Protein 6NCE (pdb70)

GO terms:
  GO:0005515 protein binding (F, IPI)
  GO:0045892 negative regulation of DNA-templated transcription (P, IDA)
  GO:0005634 nucleus (C, IC)
  GO:0007095 mitotic G2 DNA damage checkpoint signaling (P, IGI)

B-factor: mean 126.77, std 32.51, range [61.34, 234.37]

InterPro domains:
  IPR001766 Fork head domain [PF00250] (114-198)
  IPR001766 Fork head domain [PR00053] (114-127)
  IPR001766 Fork head domain [PR00053] (135-152)
  IPR001766 Fork head domain [PR0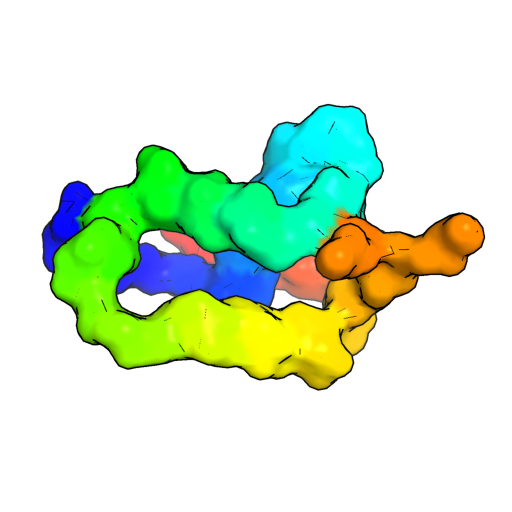0053] (158-175)
  IPR001766 Fork head domain [PS50039] (114-201)
  IPR001766 Fork head domain [SM00339] (112-204)
  IPR018122 Fork head domain conserved site1 [PS00657] (114-127)
  IPR030456 Fork head domain conserved site 2 [PS00658] (158-164)
  IPR036388 Winged helix-like DNA-binding domain superfamily [G3DSA:1.10.10.10] (111-210)
  IPR036390 Winged helix DNA-binding domain superfamily [SSF46785] (113-203)
  IPR047119 Forkhead box protein N2/3-like [PTHR13962] (1-489)
  IPR047404 Forkhead box protein N3, forkhead domain [cd20059] (114-203)

CATH classification: 1.10.10.10

Foldseek 3Di:
DADDDPDDLVLLQQVQLVPDPVQKDQLVSSVVSCCVVPVPCVPPDPCVSVVNVVCQPPPPQWDFDDCVTIIGGDPVCNVVNVVSVVPGD

Radius of gyration: 12.49 Å; Cα contacts (8 Å, |Δi|>4): 106; chains: 1; bounding box: 29×30×33 Å

Sequence (89 aa):
GNCKPPYSFSCLIFMAIEDSPTKRLPVKDIYNWILEHFPYFANAPTGWKNSVRHNLSLNKCFKKVDKGSLWCIDPEYRQNLIQALKKTP

Solvent-accessible surface area: 5835 Å² total; per-residue (Å²): 59,152,100,146,21,85,47,65,58,18,7,2,0,14,35,1,0,57,93,17,136,97,73,78,24,41,33,130,62,0,7,68,33,0,57,135,98,36,68,39,14,69,138,18,108,138,31,18,75,86,41,0,117,106,23,1,86,108,35,135,5,7,100,133,37,129,212,125,39,60,28,13,2,9,111,149,78,94,151,85,9,55,104,46,43,148,152,65,107

Nearest PDB structures (foldseek):
  6nce-assembly1_A  TM=1.011E+00  e=2.241E-17  Homo sapiens
  6ncm-assembly1_B  TM=9.643E-01  e=1.553E-15  Homo sapiens
  5ocn-assembly2_B  TM=9.714E-01  e=9.131E-11  Homo sapiens
  6el8-assembly2_D  TM=9.698E-01  e=1.851E-10  Homo sapiens
  5ocn-assembly4_D  TM=9.617E-01  e=5.514E-10  Homo sapiens

Organism: Homo sapiens (NCBI:txid9606)

Secondary structure (DSSP, 8-state):
--S--SS-HHHHHHHHHHHSTTSEE-HHHHHHHHHHH-GGGGSSPTTHHHHHHHHHHH-TTEEEE----EEEE-TTTHHHHHHHHHH--

Structure (mmCIF, N/CA/C/O backbone):
data_6NCE
#
_entry.id   6NCE
#
_cell.length_a   94.940
_cell.length_b   102.080
_cell.length_c   34.450
_cell.angle_alpha   90.00
_cell.angle_beta   102.65
_cell.angle_gamma   90.00
#
_symmetry.space_group_name_H-M   'C 1 2 1'
#
loop_
_entity.id
_entity.type
_entity.pdbx_description
1 polymer 'Forkhead box protein N3'
2 polymer "DNA (5'-D(*TP*CP*TP*TP*AP*AP*GP*TP*AP*AP*AP*CP*AP*AP*TP*G)-3')"
3 polymer "DNA (5'-D(*AP*CP*AP*TP*TP*GP*TP*TP*TP*AP*CP*TP*TP*AP*AP*G)-3')"
4 non-polymer 'MAGNESIUM ION'
5 non-polymer GLYCEROL
6 water water
#
loop_
_atom_site.group_PDB
_atom_site.id
_atom_site.type_symbol
_atom_site.label_atom_id
_atom_site.label_alt_id
_atom_site.label_comp_id
_atom_site.label_asym_id
_atom_site.label_entity_id
_atom_site.label_seq_id
_atom_site.pdbx_PDB_ins_code
_atom_site.Cartn_x
_atom_site.Cartn_y
_atom_site.Cartn_z
_atom_site.occupancy
_atom_site.B_iso_or_equiv
_atom_site.auth_seq_id
_atom_site.auth_comp_id
_atom_site.auth_asym_id
_atom_site.auth_atom_id
_atom_site.pdbx_PDB_model_num
ATOM 1 N N . GLY A 1 1 ? 116.379 0.207 59.675 1.00 134.89 111 GLY A N 1
ATOM 2 C CA . GLY A 1 1 ? 115.750 0.909 58.571 1.00 124.55 111 GLY A CA 1
ATOM 3 C C . GLY A 1 1 ? 114.310 1.301 58.837 1.00 129.45 111 GLY A C 1
ATOM 4 O O . GLY A 1 1 ? 113.407 0.470 58.747 1.00 121.90 111 GLY A O 1
ATOM 5 N N . ASN A 1 2 ? 114.090 2.578 59.164 1.00 136.50 112 ASN A N 1
ATOM 6 C CA . ASN A 1 2 ? 112.760 3.075 59.487 1.00 139.49 112 ASN A CA 1
ATOM 7 C C . ASN A 1 2 ? 112.236 4.123 58.520 1.00 144.46 112 ASN A C 1
ATOM 8 O O . ASN A 1 2 ? 111.017 4.323 58.460 1.00 144.72 112 ASN A O 1
ATOM 13 N N . CYS A 1 3 ? 113.104 4.794 57.768 1.00 145.27 113 CYS A N 1
ATOM 14 C CA . CYS A 1 3 ? 112.692 5.889 56.903 1.00 149.69 113 CYS A CA 1
ATOM 15 C C . CYS A 1 3 ? 113.250 5.697 55.500 1.00 136.08 113 CYS A C 1
ATOM 16 O O . CYS A 1 3 ? 114.281 5.048 55.305 1.00 111.87 113 CYS A O 1
ATOM 19 N N . LYS A 1 4 ? 112.557 6.275 54.523 1.00 138.64 114 LYS A N 1
ATOM 20 C CA . LYS A 1 4 ? 113.029 6.210 53.149 1.00 136.71 114 LYS A CA 1
ATOM 21 C C . LYS A 1 4 ? 114.366 6.940 53.020 1.00 104.84 114 LYS A C 1
ATOM 22 O O . LYS A 1 4 ? 114.565 7.991 53.642 1.00 113.86 114 LYS A O 1
ATOM 28 N N . PRO A 1 5 ? 115.296 6.416 52.218 1.00 108.29 115 PRO A N 1
ATOM 29 C CA . PRO A 1 5 ? 116.578 7.100 52.050 1.00 113.60 115 PRO A CA 1
ATOM 30 C C . PRO A 1 5 ? 116.394 8.411 51.312 1.00 125.35 115 PRO A C 1
ATOM 31 O O . PRO A 1 5 ? 115.500 8.547 50.463 1.00 121.33 115 PRO A O 1
ATOM 35 N N . PRO A 1 6 ? 117.222 9.424 51.621 1.00 133.59 116 PRO A N 1
ATOM 36 C CA . PRO A 1 6 ? 117.161 10.672 50.845 1.00 141.41 116 PRO A CA 1
ATOM 37 C C . PRO A 1 6 ? 117.721 10.539 49.439 1.00 132.25 116 PRO A C 1
ATOM 38 O O . PRO A 1 6 ? 117.499 11.440 48.618 1.00 140.16 116 PRO A O 1
ATOM 42 N N . TYR A 1 7 ? 118.424 9.452 49.131 1.00 115.77 117 TYR A N 1
ATOM 43 C CA . TYR A 1 7 ? 118.989 9.260 47.804 1.00 105.89 117 TYR A CA 1
ATOM 44 C C . TYR A 1 7 ? 117.942 8.690 46.856 1.00 106.42 117 TYR A C 1
ATOM 45 O O . TYR A 1 7 ? 117.054 7.935 47.261 1.00 117.45 117 TYR A O 1
ATOM 54 N N . SER A 1 8 ? 118.053 9.060 45.583 1.00 95.09 118 SER A N 1
ATOM 55 C CA . SER A 1 8 ? 117.192 8.485 44.563 1.00 95.23 118 SER A CA 1
ATOM 56 C C . SER A 1 8 ? 117.757 7.149 44.090 1.00 86.37 118 SER A C 1
ATOM 57 O O . SER A 1 8 ? 118.924 6.822 44.318 1.00 85.53 118 SER A O 1
ATOM 60 N N . PHE A 1 9 ? 116.903 6.368 43.424 1.00 90.21 119 PHE A N 1
ATOM 61 C CA . PHE A 1 9 ? 117.326 5.053 42.953 1.00 77.17 119 PHE A CA 1
ATOM 62 C C . PHE A 1 9 ? 118.587 5.145 42.103 1.00 77.18 119 PHE A C 1
ATOM 63 O O . PHE A 1 9 ? 119.467 4.281 42.189 1.00 71.28 119 PHE A O 1
ATOM 71 N N . SER A 1 10 ? 118.699 6.194 41.288 1.00 88.12 120 SER A N 1
ATOM 72 C CA . SER A 1 10 ? 119.899 6.365 40.476 1.00 84.39 120 SER A CA 1
ATOM 73 C C . SER A 1 10 ? 121.147 6.434 41.348 1.00 93.11 120 SER A C 1
ATOM 74 O O . SER A 1 10 ? 122.165 5.803 41.039 1.00 80.03 120 SER A O 1
ATOM 77 N N . CYS A 1 11 ? 121.083 7.182 42.454 1.00 86.51 121 CYS A N 1
ATOM 78 C CA . CYS A 1 11 ? 122.246 7.311 43.327 1.00 99.87 121 CYS A CA 1
ATOM 79 C C . CYS A 1 11 ? 122.541 6.009 44.065 1.00 91.38 121 CYS A C 1
ATOM 80 O O . CYS A 1 11 ? 123.707 5.621 44.204 1.00 78.41 121 CYS A O 1
ATOM 83 N N . LEU A 1 12 ? 121.503 5.322 44.550 1.00 93.56 122 LEU A N 1
ATOM 84 C CA . LEU A 1 12 ? 121.711 4.037 45.214 1.00 92.45 122 LEU A CA 1
ATOM 85 C C . LEU A 1 12 ? 122.476 3.076 44.312 1.00 87.72 122 LEU A C 1
ATOM 86 O O . LEU A 1 12 ? 123.471 2.469 44.725 1.00 92.25 122 LEU A O 1
ATOM 91 N N . ILE A 1 13 ? 122.019 2.929 43.068 1.00 69.85 123 ILE A N 1
ATOM 92 C CA . ILE A 1 13 ? 122.715 2.074 42.110 1.00 75.82 123 ILE A CA 1
ATOM 93 C C . ILE A 1 13 ? 124.158 2.533 41.942 1.00 73.24 123 ILE A C 1
ATOM 94 O O . ILE A 1 13 ? 125.097 1.730 42.000 1.00 78.18 123 ILE A O 1
ATOM 99 N N . PHE A 1 14 ? 124.356 3.836 41.733 1.00 71.13 124 PHE A N 1
ATOM 100 C CA . PHE A 1 14 ? 125.707 4.359 41.556 1.00 79.87 124 PHE A CA 1
ATOM 101 C C . PHE A 1 14 ? 126.586 4.044 42.760 1.00 83.10 124 PHE A C 1
ATOM 102 O O . PHE A 1 14 ? 127.757 3.679 42.604 1.00 82.96 124 PHE A O 1
ATOM 110 N N . MET A 1 15 ? 126.043 4.184 43.971 1.00 101.49 125 MET A N 1
ATOM 111 C CA . MET A 1 15 ? 126.823 3.870 45.163 1.00 110.64 125 MET A CA 1
ATOM 112 C C . MET A 1 15 ? 127.113 2.377 45.254 1.00 98.85 125 MET A C 1
ATOM 113 O O . MET A 1 15 ? 128.193 1.974 45.702 1.00 102.06 125 MET A O 1
ATOM 118 N N . ALA A 1 16 ? 126.163 1.540 44.832 1.00 95.62 126 ALA A N 1
ATOM 119 C CA . ALA A 1 16 ? 126.386 0.098 44.855 1.00 89.91 126 ALA A CA 1
ATOM 120 C C . ALA A 1 16 ? 127.498 -0.296 43.891 1.00 96.36 126 ALA A C 1
ATOM 121 O O . ALA A 1 16 ? 128.454 -0.982 44.272 1.00 93.73 126 ALA A O 1
ATOM 123 N N . ILE A 1 17 ? 127.393 0.136 42.634 1.00 95.08 127 ILE A N 1
ATOM 124 C CA . ILE A 1 17 ? 128.409 -0.212 41.644 1.00 92.27 127 ILE A CA 1
ATOM 125 C C . ILE A 1 17 ? 129.762 0.357 42.050 1.00 101.86 127 ILE A C 1
ATOM 126 O O . ILE A 1 17 ? 130.772 -0.355 42.077 1.00 103.31 127 ILE A O 1
ATOM 131 N N . GLU A 1 18 ? 129.801 1.653 42.369 1.00 104.46 128 GLU A N 1
ATOM 132 C CA . GLU A 1 18 ? 131.068 2.292 42.713 1.00 105.81 128 GLU A CA 1
ATOM 133 C C . GLU A 1 18 ? 131.743 1.595 43.887 1.00 105.42 128 GLU A C 1
ATOM 134 O O . GLU A 1 18 ? 132.975 1.494 43.932 1.00 99.15 128 GLU A O 1
ATOM 140 N N . ASP A 1 19 ? 130.956 1.113 44.850 1.00 116.25 129 ASP A N 1
ATOM 141 C CA . ASP A 1 19 ? 131.529 0.369 45.965 1.00 121.19 129 ASP A CA 1
ATOM 142 C C . ASP A 1 19 ? 132.033 -1.003 45.539 1.00 130.13 129 ASP A C 1
ATOM 143 O O . ASP A 1 19 ? 132.817 -1.617 46.271 1.00 133.95 129 ASP A O 1
ATOM 148 N N . SER A 1 20 ? 131.608 -1.489 44.376 1.00 123.28 130 SER A N 1
ATOM 149 C CA . SER A 1 20 ? 132.045 -2.792 43.911 1.00 131.31 130 SER A CA 1
ATOM 150 C C . SER A 1 20 ? 133.544 -2.774 43.616 1.00 132.41 130 SER A C 1
ATOM 151 O O . SER A 1 20 ? 134.104 -1.735 43.252 1.00 131.05 130 SER A O 1
ATOM 154 N N . PRO A 1 21 ? 134.225 -3.911 43.781 1.00 135.17 131 PRO A N 1
ATOM 155 C CA . PRO A 1 21 ? 135.664 -3.954 43.482 1.00 132.73 131 PRO A CA 1
ATOM 156 C C . PRO A 1 21 ? 135.990 -3.783 42.009 1.00 121.82 131 PRO A C 1
ATOM 157 O O . PRO A 1 21 ? 137.166 -3.594 41.680 1.00 125.28 131 PRO A O 1
ATOM 161 N N . THR A 1 22 ? 135.002 -3.846 41.110 1.00 116.42 132 THR A N 1
ATOM 162 C CA . THR A 1 22 ? 135.297 -3.749 39.685 1.00 105.59 132 THR A CA 1
ATOM 163 C C . THR A 1 22 ? 134.320 -2.849 38.934 1.00 101.59 132 THR A C 1
ATOM 164 O O . THR A 1 22 ? 134.272 -2.901 37.700 1.00 106.22 132 THR A O 1
ATOM 168 N N . LYS A 1 23 ? 133.535 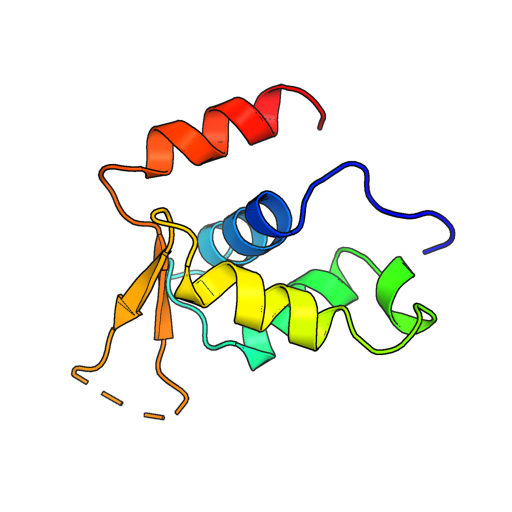-2.035 39.636 1.00 115.02 133 LYS A N 1
ATOM 169 C CA . LYS A 1 23 ? 132.580 -1.120 39.015 1.00 124.86 133 LYS A CA 1
ATOM 170 C C . LYS A 1 23 ? 131.564 -1.848 38.137 1.00 132.72 133 LYS A C 1
ATOM 171 O O . LYS A 1 23 ? 130.900 -1.226 37.304 1.00 134.86 133 LYS A O 1
ATOM 177 N N . ARG A 1 24 ? 131.425 -3.161 38.305 1.00 133.17 134 ARG A N 1
ATOM 178 C CA . ARG A 1 24 ? 130.464 -3.953 37.548 1.00 128.04 134 ARG A CA 1
ATOM 179 C C . ARG A 1 24 ? 129.666 -4.806 38.521 1.00 116.89 134 ARG A C 1
ATOM 180 O O . ARG A 1 24 ? 130.248 -5.479 39.377 1.00 125.68 134 ARG A O 1
ATOM 188 N N . LEU A 1 25 ? 128.337 -4.776 38.392 1.00 97.91 135 LEU A N 1
ATOM 189 C CA . LEU A 1 25 ? 127.479 -5.498 39.316 1.00 98.42 135 LEU A CA 1
ATOM 190 C C . LEU A 1 25 ? 126.246 -6.044 38.608 1.00 102.41 135 LEU A C 1
ATOM 191 O O . LEU A 1 25 ? 125.570 -5.284 37.896 1.00 100.80 135 LEU A O 1
ATOM 196 N N . PRO A 1 26 ? 125.933 -7.326 38.773 1.00 100.00 136 PRO A N 1
ATOM 197 C CA . PRO A 1 26 ? 124.631 -7.828 38.326 1.00 98.91 136 PRO A CA 1
ATOM 198 C C . PRO A 1 26 ? 123.510 -7.227 39.162 1.00 99.13 136 PRO A C 1
ATOM 199 O O . PRO A 1 26 ? 123.720 -6.721 40.266 1.00 88.46 136 PRO A O 1
ATOM 203 N N . VAL A 1 27 ? 122.295 -7.297 38.613 1.00 100.64 137 VAL A N 1
ATOM 204 C CA . VAL A 1 27 ? 121.149 -6.655 39.256 1.00 97.28 137 VAL A CA 1
ATOM 205 C C . VAL A 1 27 ? 120.977 -7.160 40.683 1.00 102.61 137 VAL A C 1
ATOM 206 O O . VAL A 1 27 ? 120.898 -6.373 41.635 1.00 101.43 137 VAL A O 1
ATOM 210 N N . LYS A 1 28 ? 120.911 -8.483 40.853 1.00 107.80 138 LYS A N 1
ATOM 211 C CA . LYS A 1 28 ? 120.680 -9.047 42.180 1.00 107.49 138 LYS A CA 1
ATOM 212 C C . LYS A 1 28 ? 121.707 -8.545 43.187 1.00 107.22 138 LYS A C 1
ATOM 213 O O . LYS A 1 28 ? 121.364 -8.244 44.336 1.00 112.82 138 LYS A O 1
ATOM 219 N N . ASP A 1 29 ? 122.974 -8.452 42.778 1.00 99.95 139 ASP A N 1
ATOM 220 C CA . ASP A 1 29 ? 123.985 -7.885 43.662 1.00 94.07 139 ASP A CA 1
ATOM 221 C C . ASP A 1 29 ? 123.639 -6.448 44.035 1.00 94.35 139 ASP A C 1
ATOM 222 O O . ASP A 1 29 ? 123.873 -6.018 45.171 1.00 107.78 139 ASP A O 1
ATOM 227 N N . ILE A 1 30 ? 123.077 -5.690 43.090 1.00 90.76 140 ILE A N 1
ATOM 228 C CA . ILE A 1 30 ? 122.657 -4.323 43.384 1.00 77.70 140 ILE A CA 1
ATOM 229 C C . ILE A 1 30 ? 121.528 -4.323 44.409 1.00 75.88 140 ILE A C 1
ATOM 230 O O . ILE A 1 30 ? 121.476 -3.464 45.298 1.00 77.44 140 ILE A O 1
ATOM 235 N N . TYR A 1 31 ? 120.606 -5.283 44.300 1.00 77.88 141 TYR A N 1
ATOM 236 C CA . TYR A 1 31 ? 119.563 -5.435 45.310 1.00 90.75 141 TYR A CA 1
ATOM 237 C C . TYR A 1 31 ? 120.168 -5.560 46.702 1.00 99.54 141 TYR A C 1
ATOM 238 O O . TYR A 1 31 ? 119.751 -4.874 47.642 1.00 101.69 141 TYR A O 1
ATOM 247 N N . ASN A 1 32 ? 121.157 -6.442 46.848 1.00 102.61 142 ASN A N 1
ATOM 248 C CA . ASN A 1 32 ? 121.747 -6.699 48.156 1.00 114.30 142 ASN A CA 1
ATOM 249 C C . ASN A 1 32 ? 122.371 -5.436 48.736 1.00 117.90 142 ASN A C 1
ATOM 250 O O . ASN A 1 32 ? 122.060 -5.035 49.86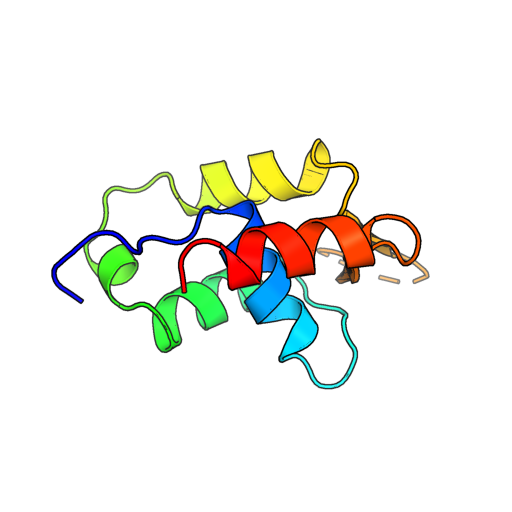3 1.00 126.22 142 ASN A O 1
ATOM 255 N N . TRP A 1 33 ? 123.266 -4.797 47.977 1.00 112.97 143 TRP A N 1
ATOM 256 C CA . TRP A 1 33 ? 123.924 -3.594 48.475 1.00 108.53 143 TRP A CA 1
ATOM 257 C C . TRP A 1 33 ? 122.906 -2.579 48.972 1.00 102.24 143 TRP A C 1
ATOM 258 O O . TRP A 1 33 ? 123.125 -1.911 49.989 1.00 115.04 143 TRP A O 1
ATOM 269 N N . ILE A 1 34 ? 121.785 -2.446 48.264 1.00 90.14 144 ILE A N 1
ATOM 270 C CA . ILE A 1 34 ? 120.730 -1.550 48.722 1.00 86.25 144 ILE A CA 1
ATOM 271 C C . ILE A 1 34 ? 120.121 -2.059 50.020 1.00 90.84 144 ILE A C 1
ATOM 272 O O . ILE A 1 34 ? 119.719 -1.272 50.883 1.00 95.52 144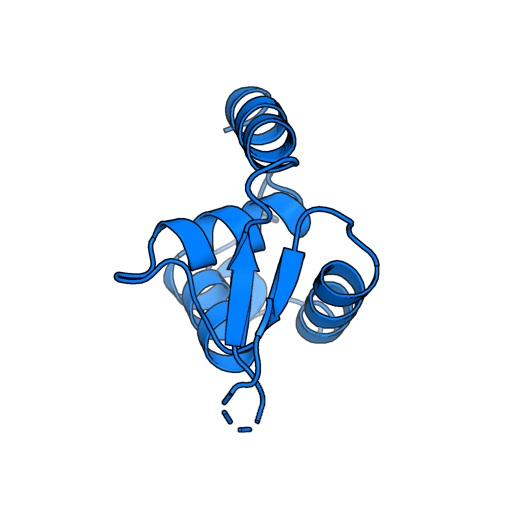 ILE A O 1
ATOM 277 N N . LEU A 1 35 ? 120.033 -3.379 50.179 1.00 91.56 145 LEU A N 1
ATOM 278 C CA . LEU A 1 35 ? 119.453 -3.936 51.398 1.00 94.12 145 LEU A CA 1
ATOM 279 C C . LEU A 1 35 ? 120.423 -3.836 52.569 1.00 100.21 145 LEU A C 1
ATOM 280 O O . LEU A 1 35 ? 120.079 -3.301 53.630 1.00 100.52 145 LEU A O 1
ATOM 285 N N . GLU A 1 36 ? 121.645 -4.340 52.388 1.00 109.19 146 GLU A N 1
ATOM 286 C CA . GLU A 1 36 ? 122.620 -4.346 53.473 1.00 126.12 146 GLU A CA 1
ATOM 287 C C . GLU A 1 36 ? 122.901 -2.934 53.972 1.00 124.72 146 GLU A C 1
ATOM 288 O O . GLU A 1 36 ? 122.917 -2.685 55.181 1.00 135.74 146 GLU A O 1
ATOM 294 N N . HIS A 1 37 ? 123.132 -1.995 53.056 1.00 101.19 147 HIS A N 1
ATOM 295 C CA . HIS A 1 37 ? 123.444 -0.630 53.457 1.00 96.36 147 HIS A CA 1
ATOM 296 C C . HIS A 1 37 ? 122.194 0.198 53.719 1.00 96.14 147 HIS A C 1
ATOM 297 O O . HIS A 1 37 ? 122.285 1.240 54.372 1.00 104.22 147 HIS A O 1
ATOM 304 N N . PHE A 1 38 ? 121.034 -0.251 53.250 1.00 101.36 148 PHE A N 1
ATOM 305 C CA . PHE A 1 38 ? 119.765 0.431 53.498 1.00 94.90 148 PHE A CA 1
ATOM 306 C C . PHE A 1 38 ? 118.724 -0.617 53.861 1.00 106.60 148 PHE A C 1
ATOM 307 O O . PHE A 1 38 ? 118.141 -1.245 52.960 1.00 120.35 148 PHE A O 1
ATOM 315 N N . PRO A 1 39 ? 118.464 -0.840 55.153 1.00 92.97 149 PRO A N 1
ATOM 316 C CA . PRO A 1 39 ? 117.472 -1.847 55.560 1.00 90.25 149 PRO A CA 1
ATOM 317 C C . PRO A 1 39 ? 116.025 -1.381 55.471 1.00 96.19 149 PRO A C 1
ATOM 318 O O . PRO A 1 39 ? 115.117 -2.185 55.720 1.00 104.53 149 PRO A O 1
ATOM 322 N N . TYR A 1 40 ? 115.792 -0.113 55.125 1.00 109.27 150 TYR A N 1
ATOM 323 C CA . TYR A 1 40 ? 114.432 0.365 54.896 1.00 108.45 150 TYR A CA 1
ATOM 324 C C . TYR A 1 40 ? 113.680 -0.527 53.914 1.00 103.89 150 TYR A C 1
ATOM 325 O O . TYR A 1 40 ? 112.502 -0.844 54.124 1.00 104.38 150 TYR A O 1
ATOM 334 N N . PHE A 1 41 ? 114.345 -0.942 52.831 1.00 96.94 151 PHE A N 1
ATOM 335 C CA . PHE A 1 41 ? 113.694 -1.732 51.793 1.00 101.10 151 PHE A CA 1
ATOM 336 C C . PHE A 1 41 ? 113.410 -3.164 52.223 1.00 110.03 151 PHE A C 1
ATOM 337 O O . PHE A 1 41 ? 112.700 -3.875 51.505 1.00 121.61 151 PHE A O 1
ATOM 345 N N . ALA A 1 42 ? 113.938 -3.603 53.367 1.00 110.77 152 ALA A N 1
ATOM 346 C CA . ALA A 1 42 ? 113.613 -4.936 53.864 1.00 103.27 152 ALA A CA 1
ATOM 347 C C . ALA A 1 42 ? 112.118 -5.071 54.130 1.00 106.63 152 ALA A C 1
ATOM 348 O O . ALA A 1 42 ? 111.491 -6.063 53.739 1.00 101.81 152 ALA A O 1
ATOM 350 N N . ASN A 1 43 ? 111.530 -4.085 54.805 1.00 112.12 153 ASN A N 1
ATOM 351 C CA . ASN A 1 43 ? 110.096 -4.041 55.048 1.00 126.48 153 ASN A CA 1
ATOM 352 C C . ASN A 1 43 ? 109.368 -3.127 54.072 1.00 135.87 153 ASN A C 1
ATOM 353 O O . ASN A 1 43 ? 108.169 -2.887 54.241 1.00 139.07 153 ASN A O 1
ATOM 358 N N . ALA A 1 44 ? 110.065 -2.605 53.065 1.00 140.00 154 ALA A N 1
ATOM 359 C CA . ALA A 1 44 ? 109.447 -1.693 52.121 1.00 143.67 154 ALA A CA 1
ATOM 360 C C . ALA A 1 44 ? 108.485 -2.442 51.208 1.00 148.28 154 ALA A C 1
ATOM 361 O O . ALA A 1 44 ? 108.615 -3.654 51.012 1.00 143.53 154 ALA A O 1
ATOM 363 N N . PRO A 1 45 ? 107.504 -1.739 50.639 1.00 154.82 155 PRO A N 1
A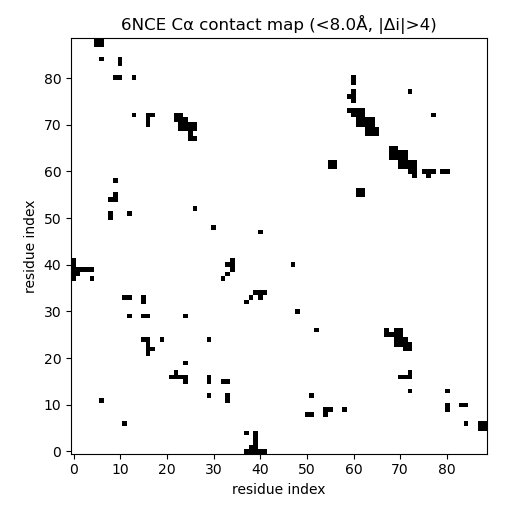TOM 364 C CA . PRO A 1 45 ? 106.554 -2.400 49.740 1.00 154.42 155 PRO A CA 1
ATOM 365 C C . PRO A 1 45 ? 107.257 -2.895 48.494 1.00 153.93 155 PRO A C 1
ATOM 366 O O . PRO A 1 45 ? 108.135 -2.222 47.951 1.00 152.61 155 PRO A O 1
ATOM 370 N N . THR A 1 46 ? 106.849 -4.075 48.034 1.00 156.73 156 THR A N 1
ATOM 371 C CA . THR A 1 46 ? 107.448 -4.654 46.842 1.00 154.49 156 THR A CA 1
ATOM 372 C C . THR A 1 46 ? 107.338 -3.680 45.678 1.00 149.80 156 THR A C 1
ATOM 373 O O . THR A 1 46 ? 106.318 -3.013 45.499 1.00 161.49 156 THR A O 1
ATOM 377 N N . GLY A 1 47 ? 108.404 -3.589 44.892 1.00 127.10 157 GLY A N 1
ATOM 378 C CA . GLY A 1 47 ? 108.389 -2.721 43.734 1.00 101.04 157 GLY A CA 1
ATOM 379 C C . GLY A 1 47 ? 109.688 -1.968 43.553 1.00 84.49 157 GLY A C 1
ATOM 380 O O . GLY A 1 47 ? 109.997 -1.511 42.448 1.00 76.10 157 GLY A O 1
ATOM 381 N N . TRP A 1 48 ? 110.462 -1.827 44.633 1.00 84.74 158 TRP A N 1
ATOM 382 C CA . TRP A 1 48 ? 111.730 -1.112 44.523 1.00 91.61 158 TRP A CA 1
ATOM 383 C C . TRP A 1 48 ? 112.696 -1.846 43.603 1.00 89.48 158 TRP A C 1
ATOM 384 O O . TRP A 1 48 ? 113.457 -1.216 42.859 1.00 73.38 158 TRP A O 1
ATOM 395 N N . LYS A 1 49 ? 112.684 -3.181 43.641 1.00 97.95 159 LYS A N 1
ATOM 396 C CA . LYS A 1 49 ? 113.406 -3.956 42.638 1.00 86.33 159 LYS A CA 1
ATOM 397 C C . LYS A 1 49 ? 112.974 -3.545 41.238 1.00 80.83 159 LYS A C 1
ATOM 398 O O . LYS A 1 49 ? 113.806 -3.246 40.373 1.00 73.26 159 LYS A O 1
ATOM 404 N N . ASN A 1 50 ? 111.662 -3.518 41.005 1.00 71.28 160 ASN A N 1
ATOM 405 C CA . ASN A 1 50 ? 111.134 -3.066 39.725 1.00 73.54 160 ASN A CA 1
ATOM 406 C C . ASN A 1 50 ? 111.627 -1.663 39.398 1.00 91.66 160 ASN A C 1
ATOM 407 O O . ASN A 1 50 ? 112.099 -1.396 38.287 1.00 87.55 160 ASN A O 1
ATOM 412 N N . SER A 1 51 ? 111.519 -0.749 40.364 1.00 89.58 161 SER A N 1
ATOM 413 C CA . SER A 1 51 ? 112.008 0.609 40.160 1.00 85.55 161 SER A CA 1
ATOM 414 C C . SER A 1 51 ? 113.500 0.625 39.865 1.00 87.47 161 SER A C 1
ATOM 415 O O . SER A 1 51 ? 113.989 1.525 39.172 1.00 90.53 161 SER A O 1
ATOM 418 N N . VAL A 1 52 ? 114.238 -0.356 40.383 1.00 83.14 162 VAL A N 1
ATOM 419 C CA . VAL A 1 52 ? 115.669 -0.436 40.110 1.00 75.71 162 VAL A CA 1
ATOM 420 C C . VAL A 1 52 ? 115.909 -0.865 38.668 1.00 81.40 162 VAL A C 1
ATOM 421 O O . VAL A 1 52 ? 116.618 -0.192 37.911 1.00 83.65 162 VAL A O 1
ATOM 425 N N . ARG A 1 53 ? 115.324 -1.997 38.266 1.00 84.86 163 ARG A N 1
ATOM 426 C CA . ARG A 1 53 ? 115.475 -2.442 36.884 1.00 96.22 163 ARG A CA 1
ATOM 427 C C . ARG A 1 53 ? 114.970 -1.380 35.918 1.00 101.46 163 ARG A C 1
ATOM 428 O O . ARG A 1 53 ? 115.546 -1.181 34.841 1.00 104.40 163 ARG A O 1
ATOM 436 N N . HIS A 1 54 ? 113.896 -0.683 36.291 1.00 108.66 164 HIS A N 1
ATOM 437 C CA . HIS A 1 54 ? 113.402 0.412 35.465 1.00 103.41 164 HIS A CA 1
ATOM 438 C C . HIS A 1 54 ? 114.439 1.518 35.351 1.00 82.35 164 HIS A C 1
ATOM 439 O O . HIS A 1 54 ? 114.572 2.152 34.298 1.00 85.50 164 HIS A O 1
ATOM 446 N N . ASN A 1 55 ? 115.191 1.757 36.423 1.00 80.58 165 ASN A N 1
ATOM 447 C CA . ASN A 1 55 ? 116.154 2.849 36.435 1.00 88.33 165 ASN A CA 1
ATOM 448 C C . ASN A 1 55 ? 117.441 2.492 35.700 1.00 93.17 165 ASN A C 1
ATOM 449 O O . ASN A 1 55 ? 118.101 3.381 35.151 1.00 86.32 165 ASN A O 1
ATOM 454 N N . LEU A 1 56 ? 117.806 1.208 35.662 1.00 89.87 166 LEU A N 1
ATOM 455 C CA . LEU A 1 56 ? 119.047 0.808 35.004 1.00 89.50 166 LEU A CA 1
ATOM 456 C C . LEU A 1 56 ? 118.934 0.852 33.483 1.00 101.81 166 LEU A C 1
ATOM 457 O O . LEU A 1 56 ? 119.932 1.106 32.797 1.00 108.83 166 LEU A O 1
ATOM 462 N N . SER A 1 57 ? 117.736 0.621 32.938 1.00 96.50 167 SER A N 1
ATOM 463 C CA . SER A 1 57 ? 117.591 0.455 31.495 1.00 119.67 167 SER A CA 1
ATOM 464 C C . SER A 1 57 ? 117.484 1.786 30.756 1.00 129.33 167 SER A C 1
ATOM 465 O O . SER A 1 57 ? 118.015 1.918 29.647 1.00 137.69 167 SER A O 1
ATOM 468 N N . LEU A 1 58 ? 116.814 2.781 31.337 1.00 112.19 168 LEU A N 1
ATOM 469 C CA . LEU A 1 58 ? 116.590 4.042 30.646 1.00 116.46 168 LEU A CA 1
ATOM 470 C C . LEU A 1 58 ? 117.448 5.192 31.156 1.00 124.73 168 LEU A C 1
ATOM 471 O O . LEU A 1 58 ? 117.459 6.253 30.524 1.00 146.29 168 LEU A O 1
ATOM 476 N N . ASN A 1 59 ? 118.158 5.023 32.269 1.00 87.52 169 ASN A N 1
ATOM 477 C CA . ASN A 1 59 ? 119.042 6.070 32.770 1.00 85.16 169 ASN A CA 1
ATOM 478 C C . ASN A 1 59 ? 120.359 6.029 32.002 1.00 93.35 169 ASN A C 1
ATOM 479 O O . ASN A 1 59 ? 121.083 5.029 32.049 1.00 87.17 169 ASN A O 1
ATOM 484 N N . LYS A 1 60 ? 120.674 7.123 31.307 1.00 103.74 170 LYS A N 1
ATOM 485 C CA . LYS A 1 60 ? 121.849 7.189 30.446 1.00 101.20 170 LYS A CA 1
ATOM 486 C C . LYS A 1 60 ? 123.138 6.903 31.206 1.00 95.68 170 LYS A C 1
ATOM 487 O O . LYS A 1 60 ? 124.186 6.677 30.593 1.00 97.09 170 LYS A O 1
ATOM 493 N N . CYS A 1 61 ? 123.075 6.911 32.538 1.00 106.31 171 CYS A N 1
ATOM 494 C CA . CYS A 1 61 ? 124.277 6.771 33.350 1.00 122.02 171 CYS A CA 1
ATOM 495 C C . CYS A 1 61 ? 124.797 5.339 33.426 1.00 119.52 171 CYS A C 1
ATOM 496 O O . CYS A 1 61 ? 125.976 5.144 33.740 1.00 115.23 171 CYS A O 1
ATOM 499 N N . PHE A 1 62 ? 123.966 4.337 33.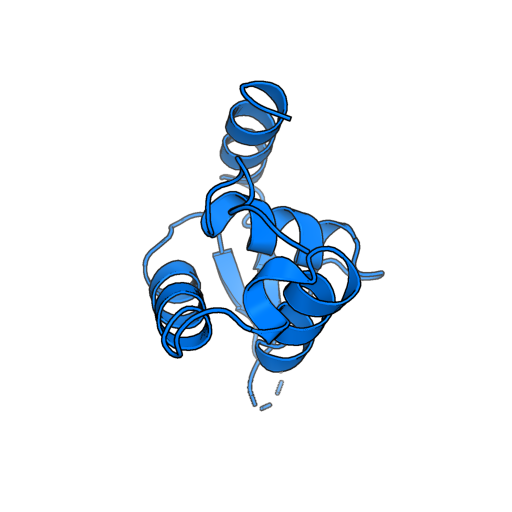145 1.00 118.35 172 PHE A N 1
ATOM 500 C CA . PHE A 1 62 ? 124.360 2.941 33.283 1.00 106.51 172 PHE A CA 1
ATOM 501 C C . PHE A 1 62 ? 124.313 2.237 31.933 1.00 99.52 172 PHE A C 1
ATOM 502 O O . PHE A 1 62 ? 123.400 2.464 31.134 1.00 107.15 172 PHE A O 1
ATOM 510 N N . LYS A 1 63 ? 125.299 1.375 31.689 1.00 108.79 173 LYS A N 1
ATOM 511 C CA . LYS A 1 63 ? 125.417 0.633 30.440 1.00 104.95 173 LYS A CA 1
ATOM 512 C C . LYS A 1 63 ? 125.671 -0.833 30.754 1.00 96.83 173 LYS A C 1
ATOM 513 O O . LYS A 1 63 ? 126.553 -1.151 31.557 1.00 100.49 173 LYS A O 1
ATOM 519 N N . LYS A 1 64 ? 124.909 -1.723 30.121 1.00 101.81 174 LYS A N 1
ATOM 520 C CA . LYS A 1 64 ? 125.154 -3.146 30.301 1.00 87.54 174 LYS A CA 1
ATOM 521 C C . LYS A 1 64 ? 126.507 -3.536 29.712 1.00 96.47 174 LYS A C 1
ATOM 522 O O . LYS A 1 64 ? 127.125 -2.792 28.944 1.00 101.52 174 LYS A O 1
ATOM 528 N N . VAL A 1 65 ? 126.964 -4.730 30.082 1.00 87.94 175 VAL A N 1
ATOM 529 C CA . VAL A 1 65 ? 128.218 -5.271 29.570 1.00 98.57 175 VAL A CA 1
ATOM 530 C C . VAL A 1 65 ? 128.106 -6.785 29.455 1.00 125.64 175 VAL A C 1
ATOM 531 O O . VAL A 1 65 ? 127.858 -7.479 30.448 1.00 133.13 175 VAL A O 1
ATOM 535 N N . ASP A 1 66 ? 128.291 -7.307 28.244 1.00 156.11 176 ASP A N 1
ATOM 536 C CA . ASP A 1 66 ? 128.192 -8.739 27.987 1.00 162.15 176 ASP A CA 1
ATOM 537 C C . ASP A 1 66 ? 129.302 -9.142 27.029 1.00 178.89 176 ASP A C 1
ATOM 538 O O . ASP A 1 66 ? 129.343 -8.665 25.891 1.00 186.88 176 ASP A O 1
ATOM 543 N N . LYS A 1 67 ? 130.189 -10.021 27.483 1.00 182.32 177 LYS A N 1
ATOM 544 C CA . LYS A 1 67 ? 131.308 -10.471 26.662 1.00 186.26 177 LYS A CA 1
ATOM 545 C C . LYS A 1 67 ? 130.931 -11.698 25.838 1.00 171.55 177 LYS A C 1
ATOM 546 O O . LYS A 1 67 ? 130.769 -12.793 26.377 1.00 158.93 177 LYS A O 1
ATOM 552 N N . GLY A 1 76 ? 122.073 -13.316 33.856 1.00 139.62 186 GLY A N 1
ATOM 553 C CA . GLY A 1 76 ? 122.124 -11.871 33.984 1.00 136.46 186 GLY A CA 1
ATOM 554 C C . GLY A 1 76 ? 123.481 -11.283 33.651 1.00 124.72 186 GLY A C 1
ATOM 555 O O . GLY A 1 76 ? 124.515 -11.864 33.984 1.00 117.55 186 GLY A O 1
ATOM 556 N N . SER A 1 77 ? 123.476 -10.126 32.995 1.00 115.37 187 SER A N 1
ATOM 557 C CA . SER A 1 77 ? 124.693 -9.436 32.596 1.00 110.84 187 SER A CA 1
ATOM 558 C C . SER A 1 77 ? 125.054 -8.349 33.608 1.00 102.18 187 SER A C 1
ATOM 559 O O . SER A 1 77 ? 124.250 -7.955 34.457 1.00 83.82 187 SER A O 1
ATOM 562 N N . LEU A 1 78 ? 126.290 -7.870 33.507 1.00 96.86 188 LEU A N 1
ATOM 563 C CA . LEU A 1 78 ? 126.817 -6.886 34.439 1.00 91.78 188 LEU A CA 1
ATOM 564 C C . LEU A 1 78 ? 126.437 -5.472 34.019 1.00 97.33 188 LEU A C 1
ATOM 565 O O . LEU A 1 78 ? 126.297 -5.168 32.832 1.00 102.45 188 LEU A O 1
ATOM 570 N N . TRP A 1 79 ? 126.277 -4.607 35.014 1.00 93.20 189 TRP A N 1
ATOM 571 C CA . TRP A 1 79 ? 126.022 -3.191 34.802 1.00 96.43 189 TRP A CA 1
ATOM 572 C C . TRP A 1 79 ? 127.204 -2.385 35.321 1.00 107.62 189 TRP A C 1
ATOM 573 O O . TRP A 1 79 ? 127.824 -2.749 36.325 1.00 104.97 189 TRP A O 1
ATOM 584 N N . CYS A 1 80 ? 127.519 -1.292 34.629 1.00 106.00 190 CYS A N 1
ATOM 585 C CA . CYS A 1 80 ? 128.637 -0.440 35.002 1.00 105.18 190 CYS A CA 1
ATOM 586 C C . CYS A 1 80 ? 128.230 1.017 34.839 1.00 112.84 190 CYS A C 1
ATOM 587 O O . CYS A 1 80 ? 127.187 1.333 34.262 1.00 116.73 190 CYS A O 1
ATOM 590 N N . ILE A 1 81 ? 129.068 1.909 35.365 1.00 117.20 191 ILE A N 1
ATOM 591 C CA . ILE A 1 81 ? 128.837 3.346 35.272 1.00 114.34 191 ILE A CA 1
ATOM 592 C C . ILE A 1 81 ? 129.392 3.853 33.950 1.00 115.12 191 ILE A C 1
ATOM 593 O O . ILE A 1 81 ? 130.500 3.484 33.542 1.00 116.05 191 ILE A O 1
ATOM 598 N N . ASP A 1 82 ? 128.624 4.701 33.277 1.00 117.49 192 ASP A N 1
ATOM 599 C CA . ASP A 1 82 ? 129.070 5.265 32.008 1.00 117.11 192 ASP A CA 1
ATOM 600 C C . ASP A 1 82 ? 130.108 6.345 32.278 1.00 110.02 192 ASP A C 1
ATOM 601 O O . ASP A 1 82 ? 129.819 7.299 33.013 1.00 120.83 192 ASP A O 1
ATOM 606 N N . PRO A 1 83 ? 131.317 6.240 31.724 1.00 116.66 193 PRO A N 1
ATOM 607 C CA . PRO A 1 83 ? 132.353 7.238 32.037 1.00 116.54 193 PRO A CA 1
ATOM 608 C C . PRO A 1 83 ? 131.954 8.661 31.689 1.00 126.23 193 PRO A C 1
ATOM 609 O O . PRO A 1 83 ? 132.389 9.599 32.368 1.00 127.58 193 PRO A O 1
ATOM 613 N N . GLU A 1 84 ? 131.136 8.857 30.654 1.00 129.96 194 GLU A N 1
ATOM 614 C CA . GLU A 1 84 ? 130.768 10.205 30.238 1.00 143.25 194 GLU A CA 1
ATOM 615 C C . GLU A 1 84 ? 129.685 10.821 31.113 1.00 144.07 194 GLU A C 1
ATOM 616 O O . GLU A 1 84 ? 129.580 12.052 31.171 1.00 153.32 194 GLU A O 1
ATOM 622 N N . TYR A 1 85 ? 128.880 10.004 31.788 1.00 129.72 195 TYR A N 1
ATOM 623 C CA . TYR A 1 85 ? 127.846 10.493 32.687 1.00 123.48 195 TYR A CA 1
ATOM 624 C C . TYR A 1 85 ? 128.218 10.326 34.153 1.00 128.32 195 TYR A C 1
ATOM 625 O O . TYR A 1 85 ? 127.445 10.735 35.024 1.00 137.39 195 TYR A O 1
ATOM 634 N N . ARG A 1 86 ? 129.378 9.731 34.442 1.00 125.65 196 ARG A N 1
ATOM 635 C CA . ARG A 1 86 ? 129.785 9.530 35.829 1.00 131.28 196 ARG A CA 1
ATOM 636 C C . ARG A 1 86 ? 129.834 10.850 36.588 1.00 128.16 196 ARG A C 1
ATOM 637 O O . ARG A 1 86 ? 129.404 10.926 37.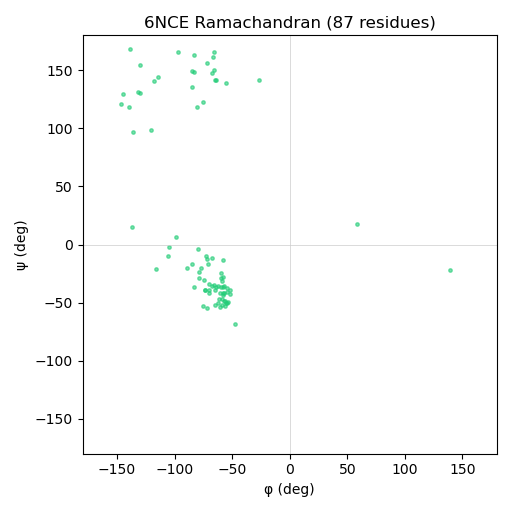745 1.00 131.65 196 ARG A O 1
ATOM 645 N N . GLN A 1 87 ? 130.356 11.902 35.954 1.00 126.58 197 GLN A N 1
ATOM 646 C CA . GLN A 1 87 ? 130.356 13.215 36.590 1.00 132.36 197 GLN A CA 1
ATOM 647 C C . GLN A 1 87 ? 128.946 13.658 36.950 1.00 139.72 197 GLN A C 1
ATOM 648 O O . GLN A 1 87 ? 128.758 14.428 37.899 1.00 132.12 197 GLN A O 1
ATOM 654 N N . ASN A 1 88 ? 127.944 13.185 36.208 1.00 156.22 198 ASN A N 1
ATOM 655 C CA . ASN A 1 88 ? 126.568 13.587 36.480 1.00 163.01 198 ASN A CA 1
ATOM 656 C C . ASN A 1 88 ? 126.065 12.991 37.791 1.00 147.93 198 ASN A C 1
ATOM 657 O O . ASN A 1 88 ? 125.356 13.661 38.551 1.00 148.44 198 ASN A O 1
ATOM 662 N N . LEU A 1 89 ? 126.430 11.73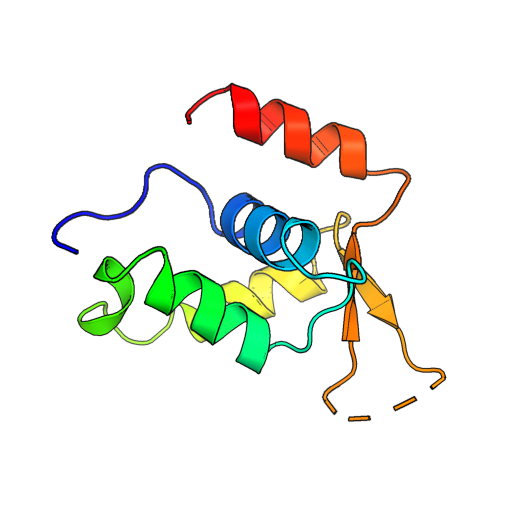9 38.081 1.00 136.05 199 LEU A N 1
ATOM 663 C CA . LEU A 1 89 ? 125.917 11.082 39.280 1.00 121.72 199 LEU A CA 1
ATOM 664 C C . LEU A 1 89 ? 126.575 11.625 40.543 1.00 115.71 199 LEU A C 1
ATOM 665 O O . LEU A 1 89 ? 125.910 11.789 41.573 1.00 120.02 199 LEU A O 1
ATOM 670 N N . ILE A 1 90 ? 127.879 11.906 40.490 1.00 106.61 200 ILE A N 1
ATOM 671 C CA . ILE A 1 90 ? 128.567 12.413 41.673 1.00 118.09 200 ILE A CA 1
ATOM 672 C C . ILE A 1 90 ? 127.957 13.734 42.120 1.00 134.30 200 ILE A C 1
ATOM 673 O O . ILE A 1 90 ? 127.769 13.974 43.319 1.00 135.58 200 ILE A O 1
ATOM 678 N N . GLN A 1 91 ? 127.635 14.613 41.169 1.00 139.43 201 GLN A N 1
ATOM 679 C CA . GLN A 1 91 ? 127.053 15.903 41.528 1.00 144.53 201 GLN A CA 1
ATOM 680 C C . GLN A 1 91 ? 125.759 15.718 42.313 1.00 138.51 201 GLN A C 1
ATOM 681 O O . GLN A 1 91 ? 125.589 16.287 43.399 1.00 142.93 201 GLN A O 1
ATOM 687 N N . ALA A 1 92 ? 124.834 14.919 41.777 1.00 129.99 202 ALA A N 1
ATOM 688 C CA . ALA A 1 92 ? 123.608 14.603 42.500 1.00 124.47 202 ALA A CA 1
ATOM 689 C C . ALA A 1 92 ? 123.887 13.914 43.831 1.00 127.76 202 ALA A C 1
ATOM 690 O O . ALA A 1 92 ? 123.065 13.998 44.751 1.00 127.80 202 ALA A O 1
ATOM 692 N N . LEU A 1 93 ? 125.037 13.250 43.962 1.00 133.87 203 LEU A N 1
ATOM 693 C CA . LEU A 1 93 ? 125.375 12.592 45.220 1.00 136.60 203 LEU A CA 1
ATOM 694 C C . LEU A 1 93 ? 125.767 13.608 46.283 1.00 142.57 203 LEU A C 1
ATOM 695 O O . LEU A 1 93 ? 125.404 13.459 47.455 1.00 141.83 203 LEU A O 1
ATOM 700 N N . LYS A 1 94 ? 126.504 14.650 45.894 1.00 148.96 204 LYS A N 1
ATOM 701 C CA . LYS A 1 94 ? 126.930 15.652 46.865 1.00 153.27 204 LYS A CA 1
ATOM 702 C C . LYS A 1 94 ? 125.759 16.498 47.347 1.00 153.63 204 LYS A C 1
ATOM 703 O O . LYS A 1 94 ? 125.730 16.916 48.510 1.00 159.72 204 LYS A O 1
ATOM 709 N N . LYS A 1 95 ? 124.788 16.756 46.467 1.00 154.50 205 LYS A N 1
ATOM 710 C CA . LYS A 1 95 ? 123.643 17.602 46.784 1.00 157.81 205 LYS A CA 1
ATOM 711 C C . LYS A 1 95 ? 123.021 17.222 48.121 1.00 163.83 205 LYS A C 1
ATOM 712 O O . LYS A 1 95 ? 123.114 17.978 49.094 1.00 172.01 205 LYS A O 1
ATOM 718 N N . THR A 1 96 ? 122.398 16.050 48.187 1.00 168.91 206 THR A N 1
ATOM 719 C CA . THR A 1 96 ? 121.777 15.566 49.420 1.00 179.12 206 THR A CA 1
ATOM 720 C C . THR A 1 96 ? 122.412 14.243 49.825 1.00 181.87 206 THR A C 1
ATOM 721 O O . THR A 1 96 ? 122.043 13.181 49.290 1.00 182.60 206 THR A O 1
ATOM 725 N N . PRO A 1 97 ? 123.376 14.249 50.758 1.00 171.94 207 PRO A N 1
ATOM 726 C CA . PRO A 1 97 ? 124.044 13.038 51.233 1.00 160.82 207 PRO A CA 1
ATOM 727 C C . PRO A 1 97 ? 123.424 12.492 52.517 1.00 151.90 207 PRO A C 1
ATOM 728 O O . PRO A 1 97 ? 122.376 12.986 52.936 1.00 146.76 207 PRO A O 1
#